Protein AF-A0A930A3L7-F1 (afdb_monomer_lite)

Secondary structure (DSSP, 8-state):
---------PPEEEEEEEE-TTSS-EEEEEEESSPPTTT-EEEEEEESSS-EEEEEESTTS--EEEEEE-SSEEEEEEEETTEEEEEEEEE--

Radius of gyration: 15.23 Å; chains: 1; bounding box: 50×28×34 Å

Sequence (93 aa):
MEIFIFQNNRKLREVYRESSEDGSQSIIIYEIGEPDWPFGNAHYKVFGPSDFYVDVADDGGYGWYRVEWKMNSVVVTFGGSEQGNSVYELPFK

pLDDT: mean 89.37, std 16.21, range [37.91, 98.62]

Structure (mmCIF, N/CA/C/O backbone):
data_AF-A0A930A3L7-F1
#
_entry.id   AF-A0A9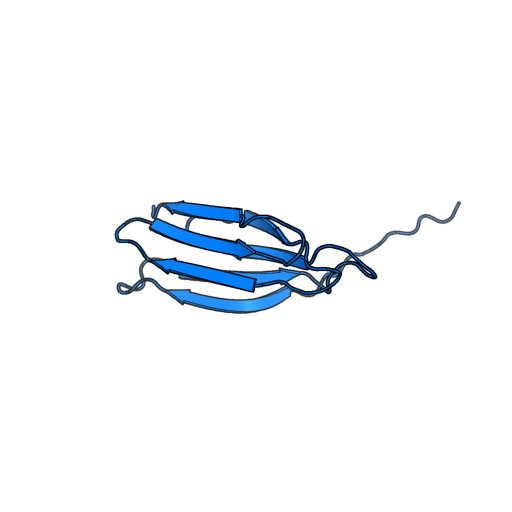30A3L7-F1
#
loop_
_atom_site.group_PDB
_atom_site.id
_atom_site.type_symbol
_atom_site.label_atom_id
_atom_site.label_alt_id
_atom_site.label_comp_id
_atom_site.label_asym_id
_atom_site.label_entity_id
_atom_site.label_seq_id
_atom_site.pdbx_PDB_ins_code
_atom_site.Cartn_x
_atom_site.Cartn_y
_atom_site.Cartn_z
_atom_site.occupancy
_atom_site.B_iso_or_equiv
_atom_site.auth_seq_id
_atom_site.auth_comp_id
_atom_site.auth_asym_id
_atom_site.auth_atom_id
_atom_site.pdbx_PDB_model_num
ATOM 1 N N . MET A 1 1 ? 32.020 -19.821 -10.892 1.00 39.25 1 MET A N 1
ATOM 2 C CA . MET A 1 1 ? 30.558 -19.652 -10.995 1.00 39.25 1 MET A CA 1
ATOM 3 C C . MET A 1 1 ? 30.208 -18.563 -10.001 1.00 39.25 1 MET A C 1
ATOM 5 O O . MET A 1 1 ? 30.249 -18.816 -8.805 1.00 39.25 1 MET A O 1
ATOM 9 N N . GLU A 1 2 ? 30.074 -17.328 -10.473 1.00 37.91 2 GLU A N 1
ATOM 10 C CA . GLU A 1 2 ? 29.772 -16.191 -9.602 1.00 37.91 2 GLU A CA 1
ATOM 11 C C . GLU A 1 2 ? 28.287 -16.228 -9.249 1.00 37.91 2 GLU A C 1
ATOM 13 O O . GLU A 1 2 ? 27.423 -16.259 -10.124 1.00 37.91 2 GLU A O 1
ATOM 18 N N . ILE A 1 3 ? 28.000 -16.302 -7.952 1.00 39.91 3 ILE A N 1
ATOM 19 C CA . ILE A 1 3 ? 26.646 -16.206 -7.422 1.00 39.91 3 ILE A CA 1
ATOM 20 C C . ILE A 1 3 ? 26.348 -14.713 -7.307 1.00 39.91 3 ILE A C 1
ATOM 22 O O . ILE A 1 3 ? 26.818 -14.050 -6.384 1.00 39.91 3 ILE A O 1
ATOM 26 N N . PHE A 1 4 ? 25.579 -14.178 -8.252 1.00 39.91 4 PHE A N 1
ATOM 27 C CA . PHE A 1 4 ? 24.999 -12.848 -8.117 1.00 39.91 4 PHE A CA 1
ATOM 28 C C . PHE A 1 4 ? 23.867 -12.922 -7.091 1.00 39.91 4 PHE A C 1
ATOM 30 O O . PHE A 1 4 ? 22.749 -13.334 -7.396 1.00 39.91 4 PHE A O 1
ATOM 37 N N . ILE A 1 5 ? 24.164 -12.551 -5.848 1.00 44.41 5 ILE A N 1
ATOM 38 C CA . ILE A 1 5 ? 23.139 -12.318 -4.832 1.00 44.41 5 ILE A CA 1
ATOM 39 C C . ILE A 1 5 ? 22.534 -10.942 -5.130 1.00 44.41 5 ILE A C 1
ATOM 41 O O . ILE A 1 5 ? 23.103 -9.918 -4.757 1.00 44.41 5 ILE A O 1
ATOM 45 N N . PHE A 1 6 ? 21.387 -10.903 -5.813 1.00 40.69 6 PHE A N 1
ATOM 46 C CA . PHE A 1 6 ? 20.574 -9.689 -5.904 1.00 40.69 6 PHE A CA 1
ATOM 47 C C . PHE A 1 6 ? 19.995 -9.384 -4.514 1.00 40.69 6 PHE A C 1
ATOM 49 O O . PHE A 1 6 ? 18.928 -9.870 -4.144 1.00 40.69 6 PHE A O 1
ATOM 56 N N . GLN A 1 7 ? 20.708 -8.590 -3.711 1.00 44.31 7 GLN A N 1
ATOM 57 C CA . GLN A 1 7 ? 20.125 -7.964 -2.524 1.00 44.31 7 GLN A CA 1
ATOM 58 C C . GLN A 1 7 ? 19.181 -6.852 -2.982 1.00 44.31 7 GLN A C 1
ATOM 60 O O . GLN A 1 7 ? 19.583 -5.712 -3.205 1.00 44.31 7 GLN A O 1
ATOM 65 N N . ASN A 1 8 ? 17.912 -7.201 -3.163 1.00 45.53 8 ASN A N 1
ATOM 66 C CA . ASN A 1 8 ? 16.879 -6.276 -3.602 1.00 45.53 8 ASN A CA 1
ATOM 67 C C . ASN A 1 8 ? 16.410 -5.419 -2.409 1.00 45.53 8 ASN A C 1
ATOM 69 O O . ASN A 1 8 ? 15.368 -5.676 -1.811 1.00 45.53 8 ASN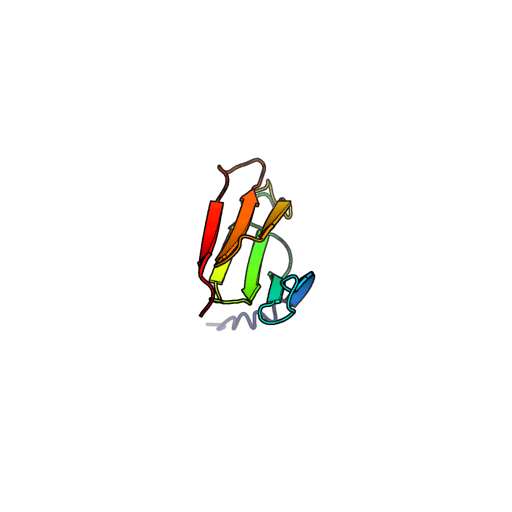 A O 1
ATOM 73 N N . ASN A 1 9 ? 17.199 -4.410 -2.028 1.00 53.38 9 ASN A N 1
ATOM 74 C CA . ASN A 1 9 ? 16.789 -3.349 -1.098 1.00 53.38 9 ASN A CA 1
ATOM 75 C C . ASN A 1 9 ? 15.786 -2.412 -1.807 1.00 53.38 9 ASN A C 1
ATOM 77 O O . ASN A 1 9 ? 16.071 -1.233 -2.024 1.00 53.38 9 ASN A O 1
ATOM 81 N N . ARG A 1 10 ? 14.625 -2.929 -2.244 1.00 65.00 10 ARG A N 1
ATOM 82 C CA . ARG A 1 10 ? 13.613 -2.080 -2.890 1.00 65.00 10 ARG A CA 1
ATOM 83 C C . ARG A 1 10 ? 13.110 -1.066 -1.869 1.00 65.00 10 ARG A C 1
ATOM 85 O O . ARG A 1 10 ? 12.565 -1.423 -0.825 1.00 65.00 10 ARG A O 1
ATOM 92 N N . LYS A 1 11 ? 13.339 0.211 -2.167 1.00 84.88 11 LYS A N 1
ATOM 93 C CA . LYS A 1 11 ? 12.933 1.337 -1.331 1.00 84.88 11 LYS A CA 1
ATOM 94 C C . LYS A 1 11 ? 11.407 1.380 -1.261 1.00 84.88 11 LYS A C 1
ATOM 96 O O . LYS A 1 11 ? 10.756 1.429 -2.298 1.00 84.88 11 LYS A O 1
ATOM 101 N N . LEU A 1 12 ? 10.855 1.383 -0.051 1.00 92.06 12 LEU A N 1
ATOM 102 C CA . LEU A 1 12 ? 9.437 1.657 0.161 1.00 92.06 12 LEU A CA 1
ATOM 103 C C . LEU A 1 12 ? 9.214 3.170 0.154 1.00 92.06 12 LEU A C 1
ATOM 105 O O . LEU A 1 12 ? 9.876 3.897 0.903 1.00 92.06 12 LEU A O 1
ATOM 109 N N . ARG A 1 13 ? 8.285 3.644 -0.675 1.00 95.25 13 ARG A N 1
ATOM 110 C CA . ARG A 1 13 ? 7.843 5.043 -0.704 1.00 95.25 13 ARG A CA 1
ATOM 111 C C . ARG A 1 13 ? 6.367 5.102 -0.345 1.00 95.25 13 ARG A C 1
ATOM 113 O O . ARG A 1 13 ? 5.548 4.547 -1.062 1.00 95.25 13 ARG A O 1
ATOM 120 N N . GLU A 1 14 ? 6.037 5.754 0.766 1.00 97.00 14 GLU A N 1
ATOM 121 C CA . GLU A 1 14 ? 4.639 6.009 1.123 1.00 97.00 14 GLU A CA 1
ATOM 122 C C . GLU A 1 14 ? 4.045 6.997 0.122 1.00 97.00 14 GLU A C 1
ATOM 124 O O . GLU A 1 14 ? 4.598 8.082 -0.074 1.00 97.00 14 GLU A O 1
ATOM 129 N N . VAL A 1 15 ? 2.940 6.618 -0.511 1.00 97.38 15 VAL A N 1
ATOM 130 C CA . VAL A 1 15 ? 2.240 7.462 -1.492 1.00 97.38 15 VAL A CA 1
ATOM 131 C C . VAL A 1 15 ? 0.830 7.821 -1.048 1.00 97.38 15 VAL A C 1
ATOM 133 O O . VAL A 1 15 ? 0.217 8.741 -1.588 1.00 97.38 15 VAL A O 1
ATOM 136 N N . TYR A 1 16 ? 0.315 7.132 -0.030 1.00 98.19 16 TYR A N 1
ATOM 137 C CA . TYR A 1 16 ? -1.002 7.406 0.512 1.00 98.19 16 TYR A CA 1
ATOM 138 C C . TYR A 1 16 ? -1.132 6.935 1.957 1.00 98.19 16 TYR A C 1
ATOM 140 O O . TYR A 1 16 ? -0.634 5.864 2.311 1.00 98.19 16 TYR A O 1
ATOM 148 N N . ARG A 1 17 ? -1.862 7.718 2.756 1.00 97.94 17 ARG A N 1
ATOM 149 C CA . ARG A 1 17 ? -2.288 7.386 4.114 1.00 97.94 17 ARG A CA 1
ATOM 150 C C . ARG A 1 17 ? -3.621 8.059 4.409 1.00 97.94 17 ARG A C 1
ATOM 152 O O . ARG A 1 17 ? -3.728 9.276 4.281 1.00 97.94 17 ARG A O 1
ATOM 159 N N . GLU A 1 18 ? -4.586 7.285 4.881 1.00 97.81 18 GLU A N 1
ATOM 160 C CA . GLU A 1 18 ? -5.856 7.802 5.396 1.00 97.81 18 GLU A CA 1
ATOM 161 C C . GLU A 1 18 ? -6.375 6.910 6.531 1.00 97.81 18 GLU A C 1
ATOM 163 O O . GLU A 1 18 ? -6.020 5.730 6.621 1.00 97.81 18 GLU A O 1
ATOM 168 N N . SER A 1 19 ? -7.208 7.482 7.397 1.00 96.19 19 SER A N 1
ATOM 169 C CA . SER A 1 19 ? -7.913 6.770 8.462 1.00 96.19 19 SER A CA 1
ATOM 170 C C . SER A 1 19 ? -9.422 6.838 8.244 1.00 96.19 19 SER A C 1
ATOM 172 O O . SER A 1 19 ? -9.913 7.797 7.648 1.00 96.19 19 SER A O 1
ATOM 174 N N . SER A 1 20 ? -10.158 5.853 8.765 1.00 93.88 20 SER A N 1
ATOM 175 C CA . SER A 1 20 ? -11.621 5.919 8.837 1.00 93.88 20 SER A CA 1
ATOM 176 C C . SER A 1 20 ? -12.077 7.147 9.635 1.00 93.88 20 SER A C 1
ATOM 178 O O . SER A 1 20 ? -11.317 7.698 10.432 1.00 93.88 20 SER A O 1
ATOM 180 N N . GLU A 1 21 ? -13.331 7.568 9.453 1.00 92.25 21 GLU A N 1
ATOM 181 C CA . GLU A 1 21 ? -13.892 8.761 10.115 1.00 92.25 21 GLU A CA 1
ATOM 182 C C . GLU A 1 21 ? -13.799 8.700 11.652 1.00 92.25 21 GLU A C 1
ATOM 184 O O . GLU A 1 21 ? -13.545 9.706 12.310 1.00 92.25 21 GLU A O 1
ATOM 189 N N . ASP A 1 22 ? -13.943 7.504 12.223 1.00 91.69 22 ASP A N 1
ATOM 190 C CA . ASP A 1 22 ? -13.807 7.233 13.659 1.00 91.69 22 ASP A CA 1
ATOM 191 C C . ASP A 1 22 ? -12.354 6.968 14.107 1.00 91.69 22 ASP A C 1
ATOM 193 O O . ASP A 1 22 ? -12.093 6.777 15.295 1.00 91.69 22 ASP A O 1
ATOM 197 N N . GLY A 1 23 ? -11.406 6.929 13.168 1.00 92.81 23 GLY A N 1
ATOM 198 C CA . GLY A 1 23 ? -9.994 6.634 13.401 1.00 92.81 23 GLY A CA 1
ATOM 199 C C . GLY A 1 23 ? -9.686 5.187 13.800 1.00 92.81 23 GLY A C 1
ATOM 200 O O . GLY A 1 23 ? -8.537 4.899 14.140 1.00 92.81 23 GLY A O 1
ATOM 201 N N . SER A 1 24 ? -10.667 4.279 13.784 1.00 93.25 24 SER A N 1
ATOM 202 C CA . SER A 1 24 ? -10.480 2.884 14.209 1.00 93.25 24 SER A CA 1
ATOM 203 C C . SER A 1 24 ? -9.690 2.046 13.203 1.00 93.25 24 SER A C 1
ATOM 205 O O . SER A 1 24 ? -9.059 1.057 13.578 1.00 93.25 24 SER A O 1
ATOM 207 N N . GLN A 1 25 ? -9.690 2.452 11.934 1.00 95.56 25 GLN A N 1
ATOM 208 C CA . GLN A 1 25 ? -8.997 1.789 10.838 1.00 95.56 25 GLN A CA 1
ATOM 209 C C . GLN A 1 25 ? -8.075 2.773 10.125 1.00 95.56 25 GLN A C 1
ATOM 211 O O . GLN A 1 25 ? -8.314 3.980 10.091 1.00 95.56 25 GLN A O 1
ATOM 216 N N . SER A 1 26 ? -7.021 2.246 9.510 1.00 96.50 26 SER A N 1
ATOM 217 C CA . SER A 1 26 ? -6.136 3.026 8.648 1.00 96.50 26 SER A CA 1
ATOM 218 C C . SER A 1 26 ? -5.754 2.224 7.421 1.00 96.50 26 SER A C 1
ATOM 220 O O . SER A 1 26 ? -5.745 0.992 7.461 1.00 96.50 26 SER A O 1
ATOM 222 N N . ILE A 1 27 ? -5.448 2.929 6.338 1.00 97.81 27 ILE A N 1
ATOM 223 C CA . ILE A 1 27 ? -4.860 2.339 5.147 1.00 97.81 27 ILE A CA 1
ATOM 224 C C . ILE A 1 27 ? -3.636 3.141 4.728 1.00 97.81 27 ILE A C 1
ATOM 226 O O . ILE A 1 27 ? -3.634 4.373 4.761 1.00 97.81 27 ILE A O 1
ATOM 230 N N . ILE A 1 28 ? -2.578 2.430 4.355 1.00 98.44 28 ILE A N 1
ATOM 231 C CA . ILE A 1 28 ? -1.330 3.013 3.874 1.00 98.44 28 ILE A CA 1
ATOM 232 C C . ILE A 1 28 ? -0.932 2.270 2.604 1.00 98.44 28 ILE A C 1
ATOM 234 O O . ILE A 1 28 ? -0.886 1.038 2.597 1.00 98.44 28 ILE A O 1
ATOM 238 N N . ILE A 1 29 ? -0.630 3.011 1.540 1.00 98.31 29 ILE A N 1
ATOM 239 C CA . ILE A 1 29 ? -0.144 2.449 0.277 1.00 98.31 29 ILE A CA 1
ATOM 240 C C . ILE A 1 29 ? 1.313 2.863 0.102 1.00 98.31 29 ILE A C 1
ATOM 242 O O . ILE A 1 29 ? 1.656 4.048 0.172 1.00 98.31 29 ILE A O 1
ATOM 246 N N . TYR A 1 30 ? 2.161 1.869 -0.138 1.00 97.94 30 TYR A N 1
ATOM 247 C CA . TYR A 1 30 ? 3.557 2.049 -0.502 1.00 97.94 30 TYR A CA 1
ATOM 248 C C . TYR A 1 30 ? 3.792 1.591 -1.931 1.00 97.94 30 TYR A C 1
ATOM 250 O O . TYR A 1 30 ? 3.339 0.516 -2.313 1.00 97.94 30 TYR A O 1
ATOM 258 N N . GLU A 1 31 ? 4.585 2.351 -2.671 1.00 96.44 31 GLU A N 1
ATOM 259 C CA . GLU A 1 31 ? 5.298 1.847 -3.842 1.00 96.44 31 GLU A CA 1
ATOM 260 C C . GLU A 1 31 ? 6.576 1.125 -3.403 1.00 96.44 31 GLU A C 1
ATOM 262 O O . GLU A 1 31 ? 7.214 1.498 -2.408 1.00 96.44 31 GLU A O 1
ATOM 267 N N . ILE A 1 32 ? 6.960 0.099 -4.156 1.00 95.44 32 ILE A N 1
ATOM 268 C CA . ILE A 1 32 ? 8.111 -0.755 -3.877 1.00 95.44 32 ILE A CA 1
ATOM 269 C C . ILE A 1 32 ? 9.122 -0.640 -5.020 1.00 95.44 32 ILE A C 1
ATOM 271 O O . ILE A 1 32 ? 9.039 -1.356 -6.015 1.00 95.44 32 ILE A O 1
ATOM 275 N N . GLY A 1 33 ? 10.142 0.195 -4.834 1.00 92.56 33 GLY A N 1
ATOM 276 C CA . GLY A 1 33 ? 11.126 0.467 -5.882 1.00 92.56 33 GLY A CA 1
ATOM 277 C C . GLY A 1 33 ? 10.533 1.247 -7.057 1.00 92.56 33 GLY A C 1
ATOM 278 O O . GLY A 1 33 ? 9.514 1.918 -6.914 1.00 92.56 33 GLY A O 1
ATOM 279 N N . GLU A 1 34 ? 11.215 1.186 -8.197 1.00 91.62 34 GLU A N 1
ATOM 280 C CA . GLU A 1 34 ? 10.739 1.754 -9.462 1.00 91.62 34 GLU A CA 1
ATOM 281 C C . GLU A 1 34 ? 9.970 0.685 -10.258 1.00 91.62 34 GLU A C 1
ATOM 283 O O . GLU A 1 34 ? 10.203 -0.508 -10.022 1.00 91.62 34 GLU A O 1
ATOM 288 N N . PRO A 1 35 ? 9.074 1.076 -11.183 1.00 92.06 35 PRO A N 1
ATOM 289 C CA . PRO A 1 35 ? 8.447 0.146 -12.107 1.00 92.06 35 PRO A CA 1
ATOM 290 C C . PRO A 1 35 ? 9.499 -0.591 -12.935 1.00 92.06 35 PRO A C 1
ATOM 292 O O . PRO A 1 35 ? 10.570 -0.055 -13.238 1.00 92.06 35 PRO A O 1
ATOM 295 N N . ASP A 1 36 ? 9.187 -1.823 -13.316 1.00 89.62 36 ASP A N 1
ATOM 296 C CA . ASP A 1 36 ? 10.075 -2.620 -14.153 1.00 89.62 36 ASP A CA 1
ATOM 297 C C . ASP A 1 36 ? 10.231 -1.951 -15.546 1.00 89.62 36 ASP A C 1
ATOM 299 O O . ASP A 1 36 ? 9.257 -1.634 -16.225 1.00 89.62 36 ASP A O 1
ATOM 303 N N . TRP A 1 37 ? 11.470 -1.719 -15.994 1.00 78.25 37 TRP A N 1
ATOM 304 C CA . TRP A 1 37 ? 11.780 -1.054 -17.272 1.00 78.25 37 TRP A CA 1
ATOM 305 C C . TRP A 1 37 ? 12.079 -2.082 -18.382 1.00 78.25 37 TRP A C 1
ATOM 307 O O . TRP A 1 37 ? 12.739 -3.087 -18.095 1.00 78.25 37 TRP A O 1
ATOM 317 N N . PRO A 1 38 ? 11.704 -1.854 -19.662 1.00 76.50 38 PRO A N 1
ATOM 318 C CA . PRO A 1 38 ? 11.065 -0.653 -20.225 1.00 76.50 38 PRO A CA 1
ATOM 319 C C . PRO A 1 38 ? 9.536 -0.617 -20.181 1.00 76.50 38 PRO A C 1
ATOM 321 O O . PRO A 1 38 ? 8.990 0.469 -20.292 1.00 76.50 38 PRO A O 1
ATOM 324 N N . PHE A 1 39 ? 8.874 -1.766 -20.033 1.00 80.62 39 PHE A N 1
ATOM 325 C CA . PHE A 1 39 ? 7.415 -1.912 -20.172 1.00 80.62 39 PHE A CA 1
ATOM 326 C C . PHE A 1 39 ? 6.868 -2.887 -19.124 1.00 80.62 39 PHE A C 1
ATOM 328 O O . PHE A 1 39 ? 6.255 -3.904 -19.443 1.00 80.62 39 PHE A O 1
ATOM 335 N N . GLY A 1 40 ? 7.248 -2.680 -17.870 1.00 85.12 40 GLY A N 1
ATOM 336 C CA . GLY A 1 40 ? 6.933 -3.591 -16.784 1.00 85.12 40 GLY A CA 1
ATOM 337 C C . GLY A 1 40 ? 6.040 -2.964 -15.724 1.00 85.12 40 GLY A C 1
ATOM 338 O O . GLY A 1 40 ? 5.560 -1.837 -15.852 1.00 85.12 40 GLY A O 1
ATOM 339 N N . ASN A 1 41 ? 5.791 -3.744 -14.678 1.00 93.31 41 ASN A N 1
ATOM 340 C CA . ASN A 1 41 ? 4.805 -3.398 -13.671 1.00 93.31 41 ASN A CA 1
ATOM 341 C C . ASN A 1 41 ? 5.389 -2.464 -12.611 1.00 93.31 41 ASN A C 1
ATOM 343 O O . ASN A 1 41 ? 6.543 -2.595 -12.202 1.00 93.31 41 ASN A O 1
ATOM 347 N N . ALA A 1 42 ? 4.543 -1.586 -12.089 1.00 95.56 42 ALA A N 1
ATOM 348 C CA . ALA A 1 42 ? 4.746 -0.975 -10.790 1.00 95.56 42 ALA A CA 1
ATOM 349 C C . ALA A 1 42 ? 4.314 -1.924 -9.677 1.00 95.56 42 ALA A C 1
ATOM 351 O O . ALA A 1 42 ? 3.382 -2.711 -9.836 1.00 95.56 42 ALA A O 1
ATOM 352 N N . HIS A 1 43 ? 4.972 -1.811 -8.529 1.00 96.62 43 HIS A N 1
ATOM 353 C CA . HIS A 1 43 ? 4.767 -2.710 -7.403 1.00 96.62 43 HIS A CA 1
ATOM 354 C C . HIS A 1 43 ? 4.275 -1.938 -6.191 1.00 96.62 43 HIS A C 1
ATOM 356 O O . HIS A 1 43 ? 4.912 -0.971 -5.763 1.00 96.62 43 HIS A O 1
ATOM 362 N N . TYR A 1 44 ? 3.192 -2.412 -5.586 1.00 97.62 44 TYR A N 1
ATOM 363 C CA . TYR A 1 44 ? 2.583 -1.784 -4.425 1.00 97.62 44 TYR A CA 1
ATOM 364 C C . TYR A 1 44 ? 2.445 -2.752 -3.256 1.00 97.62 44 TYR A C 1
ATOM 366 O O . TYR A 1 44 ? 2.205 -3.951 -3.419 1.00 97.62 44 TYR A O 1
ATOM 374 N N . LYS A 1 45 ? 2.544 -2.197 -2.047 1.00 97.81 45 LYS A N 1
ATOM 375 C CA . LYS A 1 45 ? 2.152 -2.852 -0.802 1.00 97.81 45 LYS A CA 1
ATOM 376 C C . LYS A 1 45 ? 1.093 -2.020 -0.102 1.00 97.81 45 LYS A C 1
ATOM 378 O O . LYS A 1 45 ? 1.299 -0.832 0.141 1.00 97.81 45 LYS A O 1
ATOM 383 N N . VAL A 1 46 ? -0.001 -2.665 0.273 1.00 98.19 46 VAL A N 1
ATOM 384 C CA . VAL A 1 46 ? -1.083 -2.055 1.043 1.00 98.19 46 VAL A CA 1
ATOM 385 C C . VAL A 1 46 ? -1.056 -2.617 2.456 1.00 98.19 46 VAL A C 1
ATOM 387 O O . VAL A 1 46 ? -1.011 -3.833 2.639 1.00 98.19 46 VAL A O 1
ATOM 390 N N . PHE A 1 47 ? -1.083 -1.723 3.441 1.00 97.44 47 PHE A N 1
ATOM 391 C CA . PHE A 1 47 ? -1.285 -2.048 4.850 1.00 97.44 47 PHE A CA 1
ATOM 392 C C . PHE A 1 47 ? -2.640 -1.520 5.301 1.00 97.44 47 PHE A C 1
ATOM 394 O O . PHE A 1 47 ? -2.952 -0.359 5.035 1.00 97.44 47 PHE A O 1
ATOM 401 N N . GLY A 1 48 ? -3.429 -2.340 5.993 1.00 95.94 48 GLY A N 1
ATOM 402 C CA . GLY A 1 48 ? -4.754 -1.939 6.469 1.00 95.94 48 GLY A CA 1
ATOM 403 C C . GLY A 1 48 ? -5.467 -3.044 7.252 1.00 95.94 48 GLY A C 1
ATOM 404 O O . GLY A 1 48 ? -4.800 -3.808 7.951 1.00 95.94 48 GLY A O 1
ATOM 405 N N . PRO A 1 49 ? -6.806 -3.182 7.143 1.00 95.44 49 PRO A N 1
ATOM 406 C CA . PRO A 1 49 ? -7.532 -4.280 7.795 1.00 95.44 49 PRO A CA 1
ATOM 407 C C . PRO A 1 49 ? -6.996 -5.672 7.411 1.00 95.44 49 PRO A C 1
ATOM 409 O O . PRO A 1 49 ? -6.947 -6.595 8.237 1.00 95.44 49 PRO A O 1
ATOM 412 N N . SER A 1 50 ? -6.530 -5.802 6.165 1.00 95.94 50 SER A N 1
ATOM 413 C CA . SER A 1 50 ? -5.708 -6.912 5.691 1.00 95.94 50 SER A CA 1
ATOM 414 C C . SER A 1 50 ? -4.644 -6.425 4.712 1.00 95.94 50 SER A C 1
ATOM 416 O O . SER A 1 50 ? -4.960 -5.714 3.758 1.00 95.94 50 SER A O 1
ATOM 418 N N . ASP A 1 51 ? -3.407 -6.858 4.928 1.00 97.19 51 ASP A N 1
ATOM 419 C CA . ASP A 1 51 ? -2.267 -6.476 4.099 1.00 97.19 51 ASP A CA 1
ATOM 420 C C . ASP A 1 51 ? -2.222 -7.288 2.803 1.00 97.19 51 ASP A C 1
ATOM 422 O O . ASP A 1 51 ? -2.483 -8.495 2.806 1.00 97.19 51 ASP A O 1
ATOM 426 N N . PHE A 1 52 ? -1.827 -6.651 1.701 1.00 97.44 52 PHE A N 1
ATOM 427 C CA . PHE A 1 52 ? -1.615 -7.344 0.431 1.00 97.44 52 PHE A CA 1
ATOM 428 C C . PHE A 1 52 ? -0.600 -6.634 -0.470 1.00 97.44 52 PHE A C 1
ATOM 430 O O . PHE A 1 52 ? -0.195 -5.495 -0.229 1.00 97.44 52 PHE A O 1
ATOM 437 N N . TYR A 1 53 ? -0.186 -7.349 -1.513 1.00 97.44 53 TYR A N 1
ATOM 438 C CA . TYR A 1 53 ? 0.668 -6.852 -2.585 1.00 97.44 53 TYR A CA 1
ATOM 439 C C . TYR A 1 53 ? -0.118 -6.827 -3.890 1.00 97.44 53 TYR A C 1
ATOM 441 O O . TYR A 1 53 ? -0.957 -7.702 -4.121 1.00 97.44 53 TYR A O 1
ATOM 449 N N . VAL A 1 54 ? 0.168 -5.845 -4.737 1.00 97.00 54 VAL A N 1
ATOM 450 C CA . VAL A 1 54 ? -0.424 -5.743 -6.070 1.00 97.00 54 VAL A CA 1
ATOM 451 C C . VAL A 1 54 ? 0.587 -5.170 -7.049 1.00 97.00 54 VAL A C 1
ATOM 453 O O . VAL A 1 54 ? 1.325 -4.242 -6.720 1.00 97.00 54 VAL A O 1
ATOM 456 N N . ASP A 1 55 ? 0.585 -5.737 -8.248 1.00 96.81 55 ASP A N 1
ATOM 457 C CA . ASP A 1 55 ? 1.331 -5.228 -9.388 1.00 96.81 55 ASP A CA 1
ATOM 458 C C . ASP A 1 55 ? 0.371 -4.503 -10.337 1.00 96.81 55 ASP A C 1
ATOM 460 O O . ASP A 1 55 ? -0.777 -4.929 -10.511 1.00 96.81 55 ASP A O 1
ATOM 464 N N . VAL A 1 56 ? 0.836 -3.405 -10.931 1.00 96.69 56 VAL A N 1
ATOM 465 C CA . VAL A 1 56 ? 0.064 -2.577 -11.864 1.00 96.69 56 VAL A CA 1
ATOM 466 C C . VAL A 1 56 ? 0.840 -2.408 -13.168 1.00 96.69 56 VAL A C 1
ATOM 468 O O . VAL A 1 56 ? 1.933 -1.849 -13.161 1.00 96.69 56 VAL A O 1
ATOM 471 N N . ALA A 1 57 ? 0.273 -2.884 -14.274 1.00 95.00 57 ALA A N 1
ATOM 472 C CA . ALA A 1 57 ? 0.803 -2.740 -15.626 1.00 95.00 57 ALA A CA 1
ATOM 473 C C . ALA A 1 57 ? 0.405 -1.380 -16.223 1.00 95.00 57 ALA A C 1
ATOM 475 O O . ALA A 1 57 ? -0.782 -1.104 -16.437 1.00 95.00 57 ALA A O 1
ATOM 476 N N . ASP A 1 58 ? 1.400 -0.524 -16.452 1.00 93.62 58 ASP A N 1
ATOM 477 C CA . ASP A 1 58 ? 1.223 0.837 -16.968 1.00 93.62 58 ASP A CA 1
ATOM 478 C C . ASP A 1 58 ? 2.405 1.288 -17.846 1.00 93.62 58 ASP A C 1
ATOM 480 O O . ASP A 1 58 ? 2.914 2.392 -17.674 1.00 93.62 58 ASP A O 1
ATOM 484 N N . ASP A 1 59 ? 2.884 0.432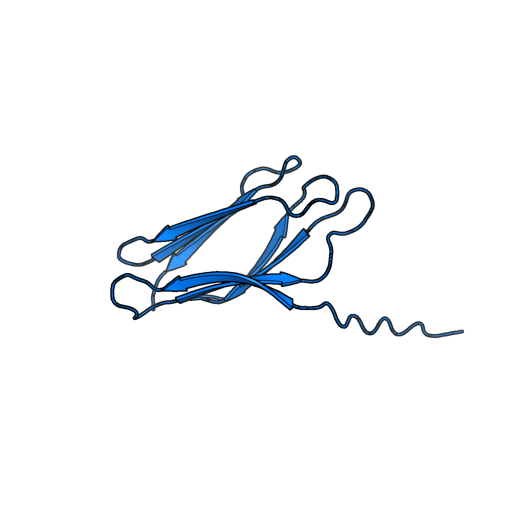 -18.756 1.00 88.81 59 ASP A N 1
ATOM 485 C CA . ASP A 1 59 ? 3.927 0.752 -19.750 1.00 88.81 59 ASP A CA 1
ATOM 486 C C . ASP A 1 59 ? 5.238 1.267 -19.110 1.00 88.81 59 ASP A C 1
ATOM 488 O O . ASP A 1 59 ? 5.845 2.247 -19.544 1.00 88.81 59 ASP A O 1
ATOM 492 N N . GLY A 1 60 ? 5.655 0.641 -17.998 1.00 87.94 60 GLY A N 1
ATOM 493 C CA . GLY A 1 60 ? 6.797 1.090 -17.186 1.00 87.94 60 GLY A CA 1
ATOM 494 C C . GLY A 1 60 ? 6.510 2.316 -16.301 1.00 87.94 60 GLY A C 1
ATOM 495 O O . GLY A 1 60 ? 7.427 2.881 -15.700 1.00 87.94 60 GLY A O 1
ATOM 496 N N . GLY A 1 61 ? 5.252 2.747 -16.219 1.00 90.44 61 GLY A N 1
ATOM 497 C CA . GLY A 1 61 ? 4.734 3.770 -15.315 1.00 90.44 61 GLY A CA 1
ATOM 498 C C . GLY A 1 61 ? 4.234 3.208 -13.982 1.00 90.44 61 GLY A C 1
ATOM 499 O O . GLY A 1 61 ? 4.229 2.004 -13.744 1.00 90.44 61 GLY A O 1
ATOM 500 N N . TYR A 1 62 ? 3.814 4.104 -13.084 1.00 91.38 62 TYR A N 1
ATOM 501 C CA . TYR A 1 62 ? 3.302 3.731 -11.762 1.00 91.38 62 TYR A CA 1
ATOM 502 C C . TYR A 1 62 ? 1.813 3.326 -11.784 1.00 91.38 62 TYR A C 1
ATOM 504 O O . TYR A 1 62 ? 1.375 2.581 -10.909 1.00 91.38 62 TYR A O 1
ATOM 512 N N . GLY A 1 63 ? 1.013 3.764 -12.760 1.00 93.50 63 GLY A N 1
ATOM 513 C CA . GLY A 1 63 ? -0.445 3.613 -12.731 1.00 93.50 63 GLY A CA 1
ATOM 514 C C . GLY A 1 63 ? -1.135 4.559 -11.740 1.00 93.50 63 GLY A C 1
ATOM 515 O O . GLY A 1 63 ? -0.602 5.604 -11.359 1.00 93.50 63 GLY A O 1
ATOM 516 N N . TRP A 1 64 ? -2.356 4.211 -11.328 1.00 96.25 64 TRP A N 1
ATOM 517 C CA . TRP A 1 64 ? -3.180 4.986 -10.398 1.00 96.2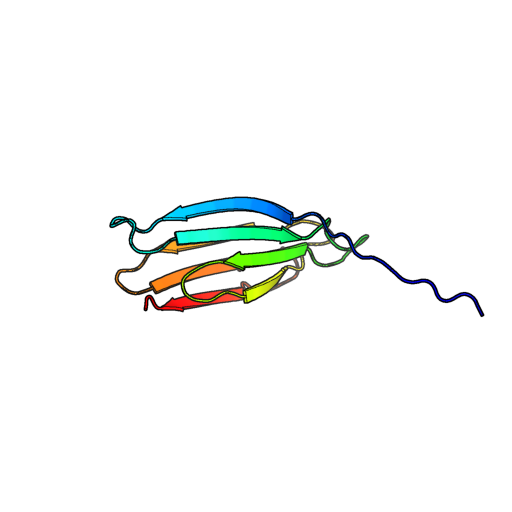5 64 TRP A CA 1
ATOM 518 C C . TRP A 1 64 ? -3.894 4.097 -9.375 1.00 96.25 64 TRP A C 1
ATOM 520 O O . TRP A 1 64 ? -4.095 2.897 -9.578 1.00 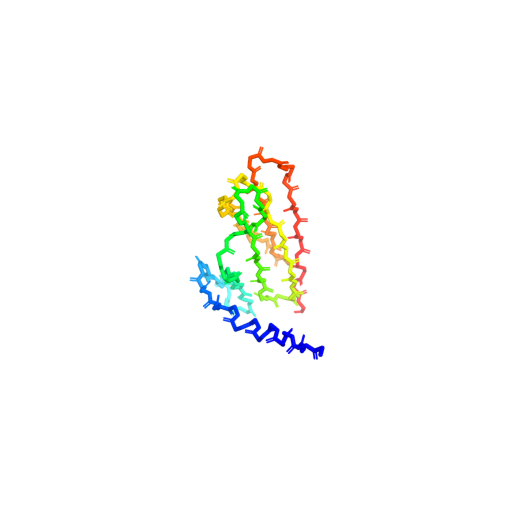96.25 64 TRP A O 1
ATOM 530 N N . TYR A 1 65 ? -4.322 4.711 -8.271 1.00 97.69 65 TYR A N 1
ATOM 531 C CA . TYR A 1 65 ? -5.129 4.066 -7.240 1.00 97.69 65 TYR A CA 1
ATOM 532 C C . TYR A 1 65 ? -6.254 4.975 -6.739 1.00 97.69 65 TYR A C 1
ATOM 534 O O . TYR A 1 65 ? -6.177 6.203 -6.811 1.00 97.69 65 TYR A O 1
ATOM 542 N N . ARG A 1 66 ? -7.312 4.359 -6.210 1.00 98.25 66 ARG A N 1
ATOM 543 C CA . ARG A 1 66 ? -8.445 5.024 -5.560 1.00 98.25 66 ARG A CA 1
ATOM 544 C C . ARG A 1 66 ? -8.832 4.264 -4.298 1.00 98.25 66 ARG A C 1
ATOM 546 O O . ARG A 1 66 ? -8.886 3.037 -4.315 1.00 98.25 66 ARG A O 1
ATOM 553 N N . VAL A 1 67 ? -9.127 4.999 -3.232 1.00 98.12 67 VAL A N 1
ATOM 554 C CA . VAL A 1 67 ? -9.563 4.456 -1.941 1.00 98.12 67 VAL A CA 1
ATOM 555 C C . VAL A 1 67 ? -10.960 4.982 -1.631 1.00 98.12 67 VAL A C 1
ATOM 557 O O . VAL A 1 67 ? -11.222 6.176 -1.770 1.00 98.12 67 VAL A O 1
ATOM 560 N N . GLU A 1 68 ? -11.867 4.085 -1.252 1.00 98.12 68 GLU A N 1
ATOM 561 C CA . GLU A 1 68 ? -13.256 4.394 -0.916 1.00 98.12 68 GLU A CA 1
ATOM 562 C C . GLU A 1 68 ? -13.630 3.730 0.413 1.00 98.12 68 GLU A C 1
ATOM 564 O O . GLU A 1 68 ? -13.665 2.503 0.525 1.00 98.12 68 GLU A O 1
ATOM 569 N N . TRP A 1 69 ? -13.926 4.544 1.424 1.00 97.50 69 TRP A N 1
ATOM 570 C CA . TRP A 1 69 ? -14.376 4.067 2.729 1.00 97.50 69 TRP A CA 1
ATOM 571 C C . TRP A 1 69 ? -15.865 3.715 2.706 1.00 97.50 69 TRP A C 1
ATOM 573 O O . TRP A 1 69 ? -16.697 4.477 2.211 1.00 97.50 69 TRP A O 1
ATOM 583 N N . LYS A 1 70 ? -16.205 2.560 3.276 1.00 96.06 70 LYS A N 1
ATOM 584 C CA . LYS A 1 70 ? -17.574 2.130 3.575 1.00 96.06 70 LYS A CA 1
ATOM 585 C C . LYS A 1 70 ? -17.741 1.981 5.088 1.00 96.06 70 LYS A C 1
ATOM 587 O O . LYS A 1 70 ? -16.789 2.073 5.854 1.00 96.06 70 LYS A O 1
ATOM 592 N N . MET A 1 71 ? -18.972 1.706 5.516 1.00 93.94 71 MET A N 1
ATOM 593 C CA . MET A 1 71 ? -19.309 1.557 6.935 1.00 93.94 71 MET A CA 1
ATOM 594 C C . MET A 1 71 ? -18.532 0.428 7.637 1.00 93.94 71 MET A C 1
ATOM 596 O O . MET A 1 71 ? -18.223 0.547 8.815 1.00 93.94 71 MET A O 1
ATOM 600 N N . ASN A 1 72 ? -18.241 -0.672 6.939 1.00 96.00 72 ASN A N 1
ATOM 601 C CA . ASN A 1 72 ? -17.616 -1.872 7.509 1.00 96.00 72 ASN A CA 1
ATOM 602 C C . ASN A 1 72 ? -16.453 -2.417 6.666 1.00 96.00 72 ASN A C 1
ATOM 604 O O . ASN A 1 72 ? -16.016 -3.550 6.873 1.00 96.00 72 ASN A O 1
ATOM 608 N N . SER A 1 73 ? -15.985 -1.647 5.688 1.00 97.50 73 SER A N 1
ATOM 609 C CA . SER A 1 73 ? -14.882 -2.030 4.816 1.00 97.50 73 SER A CA 1
ATOM 610 C C . SER A 1 73 ? -14.240 -0.805 4.178 1.00 97.50 73 SER A C 1
ATOM 612 O O . SER A 1 73 ? -14.799 0.293 4.170 1.00 97.50 73 SER A O 1
ATOM 614 N N . VAL A 1 74 ? -13.056 -0.996 3.611 1.00 98.06 74 VAL A N 1
ATOM 615 C CA . VAL A 1 74 ? -12.426 -0.039 2.700 1.00 98.06 74 VAL A CA 1
ATOM 616 C C . VAL A 1 74 ? -12.177 -0.734 1.369 1.00 98.06 74 VAL A C 1
ATOM 618 O O . VAL A 1 74 ? -11.739 -1.884 1.334 1.00 98.06 74 VAL A O 1
ATOM 621 N N . VAL A 1 75 ? -12.492 -0.057 0.269 1.00 98.38 75 VAL A N 1
ATOM 622 C CA . VAL A 1 75 ? -12.257 -0.557 -1.086 1.00 98.38 75 VAL A CA 1
ATOM 623 C C . VAL A 1 75 ? -11.069 0.175 -1.682 1.00 98.38 75 VAL A C 1
ATOM 625 O O . VAL A 1 75 ? -11.071 1.400 -1.768 1.00 98.38 75 VAL A O 1
ATOM 628 N N . VAL A 1 76 ? -10.068 -0.581 -2.120 1.00 98.56 76 VAL A N 1
ATOM 629 C CA . VAL A 1 76 ? -8.905 -0.061 -2.839 1.00 98.56 76 VAL A CA 1
ATOM 630 C C . VAL A 1 76 ? -8.954 -0.568 -4.270 1.00 98.56 76 VAL A C 1
ATOM 632 O O . VAL A 1 76 ? -9.005 -1.773 -4.515 1.00 98.56 76 VAL A O 1
ATOM 635 N N . THR A 1 77 ? -8.946 0.358 -5.219 1.00 98.62 77 THR A N 1
ATOM 636 C CA . THR A 1 77 ? -8.887 0.063 -6.651 1.00 98.62 77 THR A CA 1
ATOM 637 C C . THR A 1 77 ? -7.541 0.497 -7.196 1.00 98.62 77 THR A C 1
ATOM 639 O O . THR A 1 77 ? -7.124 1.623 -6.942 1.00 98.62 77 THR A O 1
ATOM 642 N N . PHE A 1 78 ? -6.900 -0.370 -7.971 1.00 98.44 78 PHE A N 1
ATOM 643 C CA . PHE A 1 78 ? -5.695 -0.070 -8.739 1.00 98.44 78 PHE A CA 1
ATOM 644 C C . PHE A 1 78 ? -5.991 -0.176 -10.231 1.00 98.44 78 PHE A C 1
ATOM 646 O O . PHE A 1 78 ? -6.759 -1.048 -10.648 1.00 98.44 78 PHE A O 1
ATOM 653 N N . GLY A 1 79 ? -5.361 0.676 -11.033 1.00 97.56 79 GLY A N 1
ATOM 654 C CA . GLY A 1 79 ? -5.466 0.625 -12.485 1.00 97.56 79 GLY A CA 1
ATOM 655 C C . GLY A 1 79 ? -4.215 1.150 -13.175 1.00 97.56 79 GLY A C 1
ATOM 656 O O . GLY A 1 79 ? -3.488 1.983 -12.641 1.00 97.56 79 GLY A O 1
ATOM 657 N N . GLY A 1 80 ? -3.990 0.656 -14.383 1.00 95.88 80 GLY A N 1
ATOM 658 C CA . GLY A 1 80 ? -2.931 1.090 -15.285 1.00 95.88 80 GLY A CA 1
ATOM 659 C C . GLY A 1 80 ? -3.421 0.974 -16.724 1.00 95.88 80 GLY A C 1
ATOM 660 O O . GLY A 1 80 ? -4.471 0.379 -16.977 1.00 95.88 80 GLY A O 1
ATOM 661 N N . SER A 1 81 ? -2.715 1.589 -17.664 1.00 93.94 81 SER A N 1
ATOM 662 C CA . SER A 1 81 ? -3.124 1.649 -19.072 1.00 93.94 81 SER A CA 1
ATOM 663 C C . SER A 1 81 ? -3.174 0.283 -19.769 1.00 93.94 81 SER A C 1
ATOM 665 O O . SER A 1 81 ? -3.887 0.139 -20.764 1.00 93.94 81 SER A O 1
ATOM 667 N N . GLU A 1 82 ? -2.491 -0.727 -19.227 1.00 93.62 82 GLU A N 1
ATOM 668 C CA . GLU A 1 82 ? -2.338 -2.052 -19.841 1.00 93.62 82 GLU A CA 1
ATOM 669 C C . GLU A 1 82 ? -3.138 -3.158 -19.135 1.00 93.62 82 GLU A C 1
ATOM 671 O O . GLU A 1 82 ? -3.079 -4.326 -19.526 1.00 93.62 82 GLU A O 1
ATOM 676 N N . GLN A 1 83 ? -3.919 -2.814 -18.107 1.00 93.00 83 GLN A N 1
ATOM 677 C CA . GLN A 1 83 ? -4.740 -3.774 -17.374 1.00 93.00 83 GLN A CA 1
ATOM 678 C C . GLN A 1 83 ? -6.140 -3.250 -17.054 1.00 93.00 83 GLN A C 1
ATOM 680 O O . GLN A 1 83 ? -6.395 -2.051 -16.972 1.00 93.00 83 GLN A O 1
ATOM 685 N N . GLY A 1 84 ? -7.061 -4.183 -16.806 1.00 95.56 84 GLY A N 1
ATOM 686 C CA . GLY A 1 84 ? -8.311 -3.855 -16.130 1.00 95.56 84 GLY A CA 1
ATOM 687 C C . GLY A 1 84 ? -8.074 -3.455 -14.670 1.00 95.56 84 GLY A C 1
ATOM 688 O O . GLY A 1 84 ? -7.037 -3.762 -14.078 1.00 95.56 84 GLY A O 1
ATOM 689 N N . ASN A 1 85 ? -9.065 -2.795 -14.075 1.00 97.75 85 ASN A N 1
ATOM 690 C CA . ASN A 1 85 ? -8.996 -2.408 -12.671 1.00 97.75 85 ASN A CA 1
ATOM 691 C C . ASN A 1 85 ? -8.950 -3.642 -11.759 1.00 97.75 85 ASN A C 1
ATOM 693 O O . ASN A 1 85 ? -9.802 -4.529 -11.861 1.00 97.75 85 ASN A O 1
ATOM 697 N N . SER A 1 86 ? -8.017 -3.639 -10.812 1.00 97.50 86 SER A N 1
ATOM 698 C CA . SER A 1 86 ? -7.958 -4.603 -9.712 1.00 97.50 86 SER A CA 1
ATOM 699 C C . SER A 1 86 ? -8.625 -3.991 -8.485 1.00 97.50 86 SER A C 1
ATOM 701 O O . SER A 1 86 ? -8.201 -2.936 -8.016 1.00 97.50 86 SER A O 1
ATOM 703 N N . VAL A 1 87 ? -9.676 -4.631 -7.972 1.00 98.25 87 VAL A N 1
ATOM 704 C CA . VAL A 1 87 ? -10.493 -4.113 -6.863 1.00 98.25 87 VAL A CA 1
ATOM 705 C C . VAL A 1 87 ? -10.365 -5.027 -5.649 1.00 98.25 87 VAL A C 1
ATOM 707 O O . VAL A 1 87 ? -10.621 -6.227 -5.743 1.00 98.25 87 VAL A O 1
ATOM 710 N N . TYR A 1 88 ? -10.016 -4.443 -4.505 1.00 98.25 88 TYR A N 1
ATOM 711 C CA . TYR A 1 88 ? -9.838 -5.136 -3.233 1.00 98.25 88 TYR A CA 1
ATOM 712 C C . TYR A 1 88 ? -10.750 -4.515 -2.180 1.00 98.25 88 TYR A C 1
ATOM 714 O O . TYR A 1 88 ? -10.580 -3.355 -1.815 1.00 98.25 88 TYR A O 1
ATOM 722 N N . GLU A 1 89 ? -11.714 -5.282 -1.679 1.00 98.12 89 GLU A N 1
ATOM 723 C CA . GLU A 1 89 ? -12.530 -4.891 -0.531 1.00 98.12 89 GLU A CA 1
ATOM 724 C C . GLU A 1 89 ? -11.951 -5.521 0.738 1.00 98.12 89 GLU A C 1
ATOM 726 O O . GLU A 1 89 ? -11.849 -6.743 0.831 1.00 98.12 89 GLU A O 1
ATOM 731 N N . LEU A 1 90 ? -11.556 -4.682 1.699 1.00 97.56 90 LEU A N 1
ATOM 732 C CA . LEU A 1 90 ? -10.956 -5.084 2.971 1.00 97.56 90 LEU A CA 1
ATOM 733 C C . LEU A 1 90 ? -11.973 -4.851 4.099 1.00 97.56 90 LEU A C 1
ATOM 735 O O . LEU A 1 90 ? -12.172 -3.701 4.505 1.00 97.56 90 LEU A O 1
ATOM 739 N N . PRO A 1 91 ? -12.642 -5.901 4.605 1.00 97.06 91 PRO A N 1
ATOM 740 C CA . PRO A 1 91 ? -13.559 -5.773 5.731 1.00 97.06 91 PRO A CA 1
ATOM 741 C C . PRO A 1 91 ? -12.825 -5.337 7.001 1.00 97.06 91 PRO A C 1
ATOM 743 O O . PRO A 1 91 ? -11.715 -5.802 7.272 1.00 97.06 91 PRO A O 1
ATOM 746 N N . PHE A 1 92 ? -13.454 -4.473 7.796 1.00 94.38 92 PHE A N 1
ATOM 747 C CA . PHE A 1 92 ? -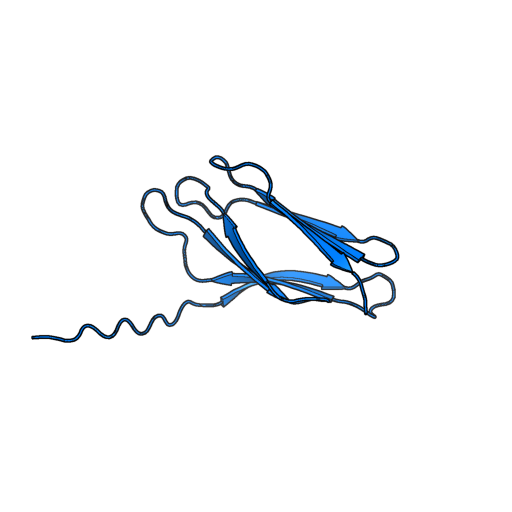12.961 -4.124 9.128 1.00 94.38 92 PHE A CA 1
ATOM 748 C C . PHE A 1 92 ? -13.071 -5.335 10.062 1.00 94.38 92 PHE A C 1
ATOM 750 O O . PHE A 1 92 ? -13.924 -6.205 9.866 1.00 94.38 92 PHE A O 1
ATOM 757 N N . LYS A 1 93 ? -12.188 -5.395 11.059 1.00 80.88 93 LYS A N 1
ATOM 758 C CA . LYS A 1 93 ? -12.184 -6.446 12.084 1.00 80.88 93 LYS A CA 1
ATOM 759 C C . LYS A 1 93 ? -12.894 -5.994 13.347 1.00 80.88 93 LYS A C 1
ATOM 761 O O . LYS A 1 93 ? -12.767 -4.795 13.677 1.00 80.88 93 LYS A O 1
#

Foldseek 3Di:
DDDPPPPQPFDWDWPDKDADPVRPKIKTKTWTHFADPDFGWTKIWMDILDTDIDTEGARSDHFDKDWDDDPFWIKIWTYYPVDDIDIDTRGHD